Protein AF-A0A4R7DH15-F1 (afdb_monomer_lite)

Sequence (133 aa):
MKLLLIIIALLMTNACAAENQALCDTEDRYEAASHFSDFVQKVNFKYALEDIEGLNNEQIIEQVARTDEDYRAILNNFNVKSYFEDDNVVMLMCEGDSLIIEDAGCTAKVEKVFECGERPACALSTNAFKVCN

Radius of gyration: 19.78 Å; chains: 1; bounding box: 58×31×59 Å

Secondary structure (DSSP, 8-state):
-HHHHHHHHHHHHHHHHHHHHHTS--HHHHHHHHHHHHHHHHHHHHHHHS--TT--HHHHHHHHHTS-HHHHHHHHHSEEEEEEETTEEEEEEEETTEEEEEE-SSSS--B----SSSPPBSS--TTGGGGG-

Foldseek 3Di:
DVVVVVVVVVVVVVVVVVVLCVVWDDPVLVVLLVLVQVLQLQLLCCQQPHDQPPHDSVRSSVVSCVVDVSSVVQVVPFDKDWDDDDSWIWIFTDDVQFTQFIYTSAPQPTPDGDTDDDGDTRDDDPCRNVRND

Structure (mmCIF, N/CA/C/O backbone):
data_AF-A0A4R7DH15-F1
#
_entry.id   AF-A0A4R7DH15-F1
#
loop_
_atom_site.group_PDB
_atom_site.id
_atom_site.type_symbol
_atom_site.label_atom_id
_atom_site.label_alt_id
_atom_site.label_comp_id
_atom_site.label_asym_id
_atom_site.label_entity_id
_atom_site.label_seq_id
_atom_site.pdbx_PDB_ins_code
_atom_site.Cartn_x
_atom_site.Cartn_y
_atom_site.Cartn_z
_atom_site.occupancy
_atom_site.B_iso_or_equiv
_atom_site.auth_seq_id
_atom_site.auth_comp_id
_atom_site.auth_asym_id
_atom_site.auth_atom_id
_atom_site.pdbx_PDB_model_num
ATOM 1 N N . MET A 1 1 ? 40.404 -1.797 -42.591 1.00 52.81 1 MET A N 1
ATOM 2 C CA . MET A 1 1 ? 39.015 -1.276 -42.531 1.00 52.81 1 MET A CA 1
ATOM 3 C C . MET A 1 1 ? 37.996 -2.276 -41.966 1.00 52.81 1 MET A C 1
ATOM 5 O O . MET A 1 1 ? 37.022 -1.824 -41.389 1.00 52.81 1 MET A O 1
ATOM 9 N N . LYS A 1 2 ? 38.206 -3.605 -42.044 1.00 52.94 2 LYS A N 1
ATOM 10 C CA . LYS A 1 2 ? 37.292 -4.609 -41.444 1.00 52.94 2 LYS A CA 1
ATOM 11 C C . LYS A 1 2 ? 37.269 -4.621 -39.902 1.00 52.94 2 LYS A C 1
ATOM 13 O O . LYS A 1 2 ? 36.210 -4.791 -39.322 1.00 52.94 2 LYS A O 1
ATOM 18 N N . LEU A 1 3 ? 38.409 -4.379 -39.247 1.00 55.62 3 LEU A N 1
ATOM 19 C CA . LEU A 1 3 ? 38.521 -4.349 -37.777 1.00 55.62 3 LEU A CA 1
ATOM 20 C C . LEU A 1 3 ? 37.745 -3.193 -37.119 1.00 55.62 3 LEU A C 1
ATOM 22 O O . LEU A 1 3 ? 37.198 -3.364 -36.038 1.00 55.62 3 LEU A O 1
ATOM 26 N N . LEU A 1 4 ? 37.652 -2.040 -37.788 1.00 59.72 4 LEU A N 1
ATOM 27 C CA . LEU A 1 4 ? 36.986 -0.845 -37.252 1.00 59.72 4 LEU A CA 1
ATOM 28 C C . LEU A 1 4 ? 35.457 -1.013 -37.198 1.00 59.72 4 LEU A C 1
ATOM 30 O O . LEU A 1 4 ? 34.821 -0.564 -36.253 1.00 59.72 4 LEU A O 1
ATOM 34 N N . LEU A 1 5 ? 34.885 -1.741 -38.163 1.00 61.34 5 LEU A N 1
ATOM 35 C CA . LEU A 1 5 ? 33.457 -2.077 -38.194 1.00 61.34 5 LEU A CA 1
ATOM 36 C C . LEU A 1 5 ? 33.060 -3.072 -37.090 1.00 61.34 5 LEU A C 1
ATOM 38 O O . LEU A 1 5 ? 31.957 -2.987 -36.563 1.00 61.34 5 LEU A O 1
ATOM 42 N N . ILE A 1 6 ? 33.964 -3.978 -36.705 1.00 64.88 6 ILE A N 1
ATOM 43 C CA . ILE A 1 6 ? 33.714 -4.974 -35.649 1.00 64.88 6 ILE A CA 1
ATOM 44 C C . ILE A 1 6 ? 33.693 -4.310 -34.265 1.00 64.88 6 ILE A C 1
ATOM 46 O O . ILE A 1 6 ? 32.838 -4.629 -33.444 1.00 64.88 6 ILE A O 1
ATOM 50 N N . ILE A 1 7 ? 34.585 -3.345 -34.021 1.00 64.19 7 ILE A N 1
ATOM 51 C CA . ILE A 1 7 ? 34.644 -2.610 -32.746 1.00 64.19 7 ILE A CA 1
ATOM 52 C C . ILE A 1 7 ? 33.392 -1.740 -32.559 1.00 64.19 7 ILE A C 1
ATOM 54 O O . ILE A 1 7 ? 32.819 -1.715 -31.475 1.00 64.19 7 ILE A O 1
ATOM 58 N N . ILE A 1 8 ? 32.920 -1.084 -33.624 1.00 64.00 8 ILE A N 1
ATOM 59 C CA . ILE A 1 8 ? 31.690 -0.278 -33.586 1.00 64.00 8 ILE A CA 1
ATOM 60 C C . ILE A 1 8 ? 30.452 -1.160 -33.334 1.00 64.00 8 ILE A C 1
ATOM 62 O O . ILE A 1 8 ? 29.574 -0.770 -32.569 1.00 64.00 8 ILE A O 1
ATOM 66 N N . ALA A 1 9 ? 30.401 -2.370 -33.902 1.00 59.53 9 ALA A N 1
ATOM 67 C CA . ALA A 1 9 ? 29.310 -3.315 -33.655 1.00 59.53 9 ALA A CA 1
ATOM 68 C C . ALA A 1 9 ? 29.289 -3.846 -32.205 1.00 59.53 9 ALA A C 1
ATOM 70 O O . ALA A 1 9 ? 28.216 -3.961 -31.623 1.00 59.53 9 ALA A O 1
ATOM 71 N N . LEU A 1 10 ? 30.457 -4.101 -31.601 1.00 59.25 10 LEU A N 1
ATOM 72 C CA . LEU A 1 10 ? 30.586 -4.539 -30.200 1.00 59.25 10 LEU A CA 1
ATOM 73 C C . LEU A 1 10 ? 30.225 -3.446 -29.182 1.00 59.25 10 LEU A C 1
ATOM 75 O O . LEU A 1 10 ? 29.747 -3.750 -28.092 1.00 59.25 10 LEU A O 1
ATOM 79 N N . LEU A 1 11 ? 30.439 -2.173 -29.521 1.00 58.12 11 LEU A N 1
ATOM 80 C CA . LEU A 1 11 ? 30.062 -1.054 -28.652 1.00 58.12 11 LEU A CA 1
ATOM 81 C C . LEU A 1 11 ? 28.545 -0.806 -28.650 1.00 58.12 11 LEU A C 1
ATOM 83 O O . LEU A 1 11 ? 28.003 -0.390 -27.629 1.00 58.12 11 LEU A O 1
ATOM 87 N N . MET A 1 12 ? 27.846 -1.114 -29.749 1.00 55.62 12 MET A N 1
ATOM 88 C CA . MET A 1 12 ? 26.389 -0.943 -29.838 1.00 55.62 12 MET A CA 1
ATOM 89 C C . MET A 1 12 ? 25.587 -2.055 -29.143 1.00 55.62 12 MET A C 1
ATOM 91 O O . MET A 1 12 ? 24.444 -1.818 -28.766 1.00 55.62 12 MET A O 1
ATOM 95 N N . THR A 1 13 ? 26.161 -3.241 -28.904 1.00 54.56 13 THR A N 1
ATOM 96 C CA . THR A 1 13 ? 25.456 -4.331 -28.196 1.00 54.56 13 THR A CA 1
ATOM 97 C C . THR A 1 13 ? 25.425 -4.165 -26.676 1.00 54.56 13 THR A C 1
ATOM 99 O O . THR A 1 13 ? 24.556 -4.737 -26.028 1.00 54.56 13 THR A O 1
ATOM 102 N N . ASN A 1 14 ? 26.326 -3.365 -26.096 1.00 53.00 14 ASN A N 1
ATOM 103 C CA . ASN A 1 14 ? 26.367 -3.136 -24.644 1.00 53.00 14 ASN A CA 1
ATOM 104 C C . ASN A 1 14 ? 25.469 -1.975 -24.184 1.00 53.00 14 ASN A C 1
ATOM 106 O O . ASN A 1 14 ? 25.133 -1.899 -23.006 1.00 53.00 14 ASN A O 1
ATOM 110 N N . ALA A 1 15 ? 25.053 -1.087 -25.094 1.00 51.22 15 ALA A N 1
ATOM 111 C CA . ALA A 1 15 ? 24.201 0.055 -24.755 1.00 51.22 15 ALA A CA 1
ATOM 112 C C . ALA A 1 15 ? 22.777 -0.373 -24.355 1.00 51.22 15 ALA A C 1
ATOM 114 O O . ALA A 1 15 ? 22.200 0.187 -23.431 1.00 51.22 15 ALA A O 1
ATOM 115 N N . CYS A 1 16 ? 22.243 -1.421 -24.990 1.00 52.34 16 CYS A N 1
ATOM 116 C CA . CYS A 1 16 ? 20.883 -1.898 -24.725 1.00 52.34 16 CYS A CA 1
ATOM 117 C C . CYS A 1 16 ? 20.771 -2.676 -23.394 1.00 52.34 16 CYS A C 1
ATOM 119 O O . CYS A 1 16 ? 19.730 -2.663 -22.747 1.00 52.34 16 CYS A O 1
ATOM 121 N N . ALA A 1 17 ? 21.859 -3.315 -22.943 1.00 50.28 17 ALA A N 1
ATOM 122 C CA . ALA A 1 17 ? 21.904 -3.982 -21.638 1.00 50.28 17 ALA A CA 1
ATOM 123 C C . ALA A 1 17 ? 22.013 -2.983 -20.470 1.00 50.28 17 ALA A C 1
ATOM 125 O O . ALA A 1 17 ? 21.444 -3.217 -19.408 1.00 50.28 17 ALA A O 1
ATOM 126 N N . ALA A 1 18 ? 22.702 -1.855 -20.673 1.00 49.44 18 ALA A N 1
ATOM 127 C CA . ALA A 1 18 ? 22.871 -0.823 -19.652 1.00 49.44 18 ALA A CA 1
ATOM 128 C C . ALA A 1 18 ? 21.588 -0.012 -19.396 1.00 49.44 18 ALA A C 1
ATOM 130 O O . ALA A 1 18 ? 21.337 0.374 -18.261 1.00 49.44 18 ALA A O 1
ATOM 131 N N . GLU A 1 19 ? 20.754 0.214 -20.415 1.00 46.53 19 GLU A N 1
ATOM 132 C CA . GLU A 1 19 ? 19.491 0.956 -20.276 1.00 46.53 19 GLU A CA 1
ATOM 133 C C . GLU A 1 19 ? 18.452 0.175 -19.452 1.00 46.53 19 GLU A C 1
ATOM 135 O O . GLU A 1 19 ? 17.843 0.726 -18.537 1.00 46.53 19 GLU A O 1
ATOM 140 N N . ASN A 1 20 ? 18.346 -1.141 -19.674 1.00 45.41 20 ASN A N 1
ATOM 141 C CA . ASN A 1 20 ? 17.503 -2.018 -18.854 1.00 45.41 20 ASN A CA 1
ATOM 142 C C . ASN A 1 20 ? 18.001 -2.149 -17.408 1.00 45.41 20 ASN A C 1
ATOM 144 O O . ASN A 1 20 ? 17.201 -2.418 -16.522 1.00 45.41 20 ASN A O 1
ATOM 148 N N . GLN A 1 21 ? 19.300 -1.959 -17.162 1.00 45.22 21 GLN A N 1
ATOM 149 C CA . GLN A 1 21 ? 19.890 -2.043 -15.825 1.00 45.22 21 GLN A CA 1
ATOM 150 C C . GLN A 1 21 ? 19.933 -0.686 -15.098 1.00 45.22 21 GLN A C 1
ATOM 152 O O . GLN A 1 21 ? 19.982 -0.664 -13.877 1.00 45.22 21 GLN A O 1
ATOM 157 N N . ALA A 1 22 ? 19.851 0.439 -15.814 1.00 46.19 22 ALA A N 1
ATOM 158 C CA . ALA A 1 22 ? 19.712 1.778 -15.230 1.00 46.19 22 ALA A CA 1
ATOM 159 C C . ALA A 1 22 ? 18.280 2.075 -14.737 1.00 46.19 22 ALA A C 1
ATOM 161 O O . ALA A 1 22 ? 18.087 2.914 -13.865 1.00 46.19 22 ALA A O 1
ATOM 162 N N . LEU A 1 23 ? 17.279 1.358 -15.260 1.00 48.31 23 LEU A N 1
ATOM 163 C CA . LEU A 1 23 ? 15.887 1.347 -14.778 1.00 48.31 23 LEU A CA 1
ATOM 164 C C . LEU A 1 23 ? 15.676 0.420 -13.569 1.00 48.31 23 LEU A C 1
ATOM 166 O O . LEU A 1 23 ? 14.539 0.144 -13.180 1.00 48.31 23 LEU A O 1
ATOM 170 N N . CYS A 1 24 ? 16.759 -0.102 -13.002 1.00 58.12 24 CYS A N 1
ATOM 171 C CA . CYS A 1 24 ? 16.773 -1.176 -12.029 1.00 58.12 24 CYS A CA 1
ATOM 172 C C . CYS A 1 24 ? 17.599 -0.773 -10.816 1.00 58.12 24 CYS A C 1
ATOM 174 O O . CYS A 1 24 ? 18.748 -0.383 -10.972 1.00 58.12 24 CYS A O 1
ATOM 176 N N . ASP A 1 25 ? 16.995 -0.867 -9.630 1.00 60.72 25 ASP A N 1
ATOM 177 C CA . ASP A 1 25 ? 17.549 -0.354 -8.372 1.00 60.72 25 ASP A CA 1
ATOM 178 C C . ASP A 1 25 ? 17.861 1.144 -8.393 1.00 60.72 25 ASP A C 1
ATOM 180 O O . ASP A 1 25 ? 18.999 1.589 -8.255 1.00 60.72 25 ASP A O 1
ATOM 184 N N . THR A 1 26 ? 16.805 1.945 -8.527 1.00 65.44 26 THR A N 1
ATOM 185 C CA . THR A 1 26 ? 16.879 3.349 -8.127 1.00 65.44 26 THR A CA 1
ATOM 186 C C . THR A 1 26 ? 16.660 3.449 -6.620 1.00 65.44 26 THR A C 1
ATOM 188 O O . THR A 1 26 ? 15.841 2.723 -6.051 1.00 65.44 26 THR A O 1
ATOM 191 N N . GLU A 1 27 ? 17.390 4.356 -5.975 1.00 66.38 27 GLU A N 1
ATOM 192 C CA . GLU A 1 27 ? 17.171 4.764 -4.581 1.00 66.38 27 GLU A CA 1
ATOM 193 C C . GLU A 1 27 ? 15.677 5.034 -4.324 1.00 66.38 27 GLU A C 1
ATOM 195 O O . GLU A 1 27 ? 15.099 4.486 -3.388 1.00 66.38 27 GLU A O 1
ATOM 200 N N . ASP A 1 28 ? 15.026 5.698 -5.282 1.00 77.38 28 ASP A N 1
ATOM 201 C CA . ASP A 1 28 ? 13.594 5.996 -5.296 1.00 77.38 28 ASP A CA 1
ATOM 202 C C . ASP A 1 28 ? 12.689 4.761 -5.121 1.00 77.38 28 ASP A C 1
ATOM 204 O O . ASP A 1 28 ? 11.622 4.852 -4.518 1.00 77.38 28 ASP A O 1
ATOM 208 N N . ARG A 1 29 ? 13.067 3.585 -5.649 1.00 74.94 29 ARG A N 1
ATOM 209 C CA . ARG A 1 29 ? 12.252 2.363 -5.509 1.00 74.94 29 ARG A CA 1
ATOM 210 C C . ARG A 1 29 ? 12.376 1.746 -4.123 1.00 74.94 29 ARG A C 1
ATOM 212 O O . ARG A 1 29 ? 11.378 1.246 -3.606 1.00 74.94 29 ARG A O 1
ATOM 219 N N . TYR A 1 30 ? 13.566 1.778 -3.529 1.00 81.12 30 TYR A N 1
ATOM 220 C CA . TYR A 1 30 ? 13.753 1.336 -2.146 1.00 81.12 30 TYR A CA 1
ATOM 221 C C . TYR A 1 30 ? 13.063 2.281 -1.170 1.00 81.12 30 TYR A C 1
ATOM 223 O O . TYR A 1 30 ? 12.412 1.818 -0.236 1.00 81.12 30 TYR A O 1
ATOM 231 N N . GLU A 1 31 ? 13.159 3.584 -1.417 1.00 85.81 31 GLU A N 1
ATOM 232 C CA . GLU A 1 31 ? 12.436 4.600 -0.661 1.00 85.81 31 GLU A CA 1
ATOM 233 C C . GLU A 1 31 ? 10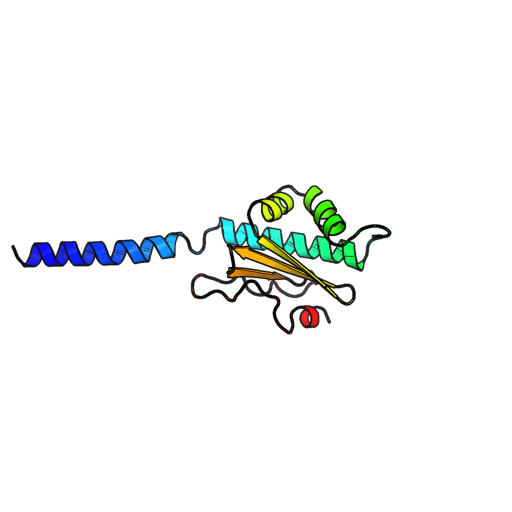.922 4.368 -0.767 1.00 85.81 31 GLU A C 1
ATOM 235 O O . GLU A 1 31 ? 10.260 4.172 0.253 1.00 85.81 31 GLU A O 1
ATOM 240 N N . ALA A 1 32 ? 10.379 4.225 -1.982 1.00 89.38 32 ALA A N 1
ATOM 241 C CA . ALA A 1 32 ? 8.965 3.912 -2.189 1.00 89.38 32 ALA A CA 1
ATOM 242 C C . ALA A 1 32 ? 8.532 2.605 -1.501 1.00 89.38 32 ALA A C 1
ATOM 244 O O . ALA A 1 32 ? 7.480 2.565 -0.868 1.00 89.38 32 ALA A O 1
ATOM 245 N N . ALA A 1 33 ? 9.336 1.539 -1.569 1.00 87.88 33 ALA A N 1
ATOM 246 C CA . ALA A 1 33 ? 9.040 0.283 -0.879 1.00 87.88 33 ALA A CA 1
ATOM 247 C C . ALA A 1 33 ? 9.068 0.426 0.653 1.00 87.88 33 ALA A C 1
ATOM 249 O O . ALA A 1 33 ? 8.249 -0.183 1.344 1.00 87.88 33 ALA A O 1
ATOM 250 N N . SER A 1 34 ? 9.968 1.254 1.188 1.00 89.00 34 SER A N 1
ATOM 251 C CA . SER A 1 34 ? 10.024 1.571 2.616 1.00 89.00 34 SER A CA 1
ATOM 252 C C . SER A 1 34 ? 8.775 2.333 3.064 1.00 89.00 34 SER A C 1
ATOM 254 O O . SER A 1 34 ? 8.121 1.923 4.024 1.00 89.00 34 SER A O 1
ATOM 256 N N . HIS A 1 35 ? 8.394 3.394 2.346 1.00 93.56 35 HIS A N 1
ATOM 257 C CA . HIS A 1 35 ? 7.163 4.141 2.629 1.00 93.56 35 HIS A CA 1
ATOM 258 C C . HIS A 1 35 ? 5.917 3.274 2.465 1.00 93.56 35 HIS A C 1
ATOM 260 O O . HIS A 1 35 ? 4.990 3.376 3.265 1.00 93.56 35 HIS A O 1
ATOM 266 N N . PHE A 1 36 ? 5.900 2.386 1.468 1.00 94.56 36 PHE A N 1
ATOM 267 C CA . PHE A 1 36 ? 4.829 1.413 1.302 1.00 94.56 36 PHE A CA 1
ATOM 268 C C . PHE A 1 36 ? 4.729 0.480 2.511 1.00 94.56 36 PHE A C 1
ATOM 270 O O . PHE A 1 36 ? 3.647 0.328 3.056 1.00 94.56 36 PHE A O 1
ATOM 277 N N . SER A 1 37 ? 5.838 -0.078 2.997 1.00 92.12 37 SER A N 1
ATOM 278 C CA . SER A 1 37 ? 5.819 -0.979 4.161 1.00 92.12 37 SER A CA 1
ATOM 279 C C . SER A 1 37 ? 5.265 -0.289 5.421 1.00 92.12 37 SER A C 1
ATOM 281 O O . SER A 1 37 ? 4.493 -0.879 6.177 1.00 92.12 37 SER A O 1
ATOM 283 N N . ASP A 1 38 ? 5.618 0.981 5.651 1.00 93.81 38 ASP A N 1
ATOM 284 C CA . ASP A 1 38 ? 5.060 1.784 6.752 1.00 93.81 38 ASP A CA 1
ATOM 285 C C . ASP A 1 38 ? 3.567 2.100 6.532 1.00 93.81 38 ASP A C 1
ATOM 287 O O . ASP A 1 38 ? 2.749 1.988 7.449 1.00 93.81 38 ASP A O 1
ATOM 291 N N . PHE A 1 39 ? 3.180 2.407 5.291 1.00 96.06 39 PHE A N 1
ATOM 292 C CA . PHE A 1 39 ? 1.784 2.614 4.915 1.00 96.06 39 PHE A CA 1
ATOM 293 C C . PHE A 1 39 ? 0.921 1.382 5.214 1.00 96.06 39 PHE A C 1
ATOM 295 O O . PHE A 1 39 ? -0.121 1.509 5.860 1.00 96.06 39 PHE A O 1
ATOM 302 N N . VAL A 1 40 ? 1.364 0.190 4.803 1.00 94.62 40 VAL A N 1
ATOM 303 C CA . VAL A 1 40 ? 0.643 -1.071 5.031 1.00 94.62 40 VAL A CA 1
ATOM 304 C C . VAL A 1 40 ? 0.511 -1.366 6.523 1.00 94.62 40 VAL A C 1
ATOM 306 O O . VAL A 1 40 ? -0.577 -1.717 6.975 1.00 94.62 40 VAL A O 1
ATOM 309 N N . GLN A 1 41 ? 1.561 -1.136 7.317 1.00 92.19 41 GLN A N 1
ATOM 310 C CA . GLN A 1 41 ? 1.492 -1.277 8.776 1.00 92.19 41 GLN A CA 1
ATOM 311 C C . GLN A 1 41 ? 0.444 -0.354 9.405 1.00 92.19 41 GLN A C 1
ATOM 313 O O . GLN A 1 41 ? -0.310 -0.783 10.280 1.00 92.19 41 GLN A O 1
ATOM 318 N N . LYS A 1 42 ? 0.340 0.900 8.952 1.00 94.81 42 LYS A N 1
ATOM 319 C CA . LYS A 1 42 ? -0.679 1.835 9.455 1.00 94.81 42 LYS A CA 1
ATOM 320 C C . LYS A 1 42 ? -2.091 1.477 9.003 1.00 94.81 42 LYS A C 1
ATOM 322 O O . LYS A 1 42 ? -3.025 1.623 9.789 1.00 94.81 42 LYS A O 1
ATOM 327 N N . VAL A 1 43 ? -2.257 0.984 7.774 1.00 95.38 43 VAL A N 1
ATOM 328 C CA . VAL A 1 43 ? -3.540 0.442 7.298 1.00 95.38 43 VAL A CA 1
ATOM 329 C C . VAL A 1 43 ? -3.951 -0.758 8.143 1.00 95.38 43 VAL A C 1
ATOM 331 O O . VAL A 1 43 ? -5.083 -0.797 8.617 1.00 95.38 43 VAL A O 1
ATOM 334 N N . ASN A 1 44 ? -3.031 -1.689 8.392 1.00 92.50 44 ASN A N 1
ATOM 335 C CA . ASN A 1 44 ? -3.284 -2.862 9.217 1.00 92.50 44 ASN A CA 1
ATOM 336 C C . ASN A 1 44 ? -3.620 -2.481 10.665 1.00 92.50 44 ASN A C 1
ATOM 338 O O . ASN A 1 44 ? -4.608 -2.960 11.209 1.00 92.50 44 ASN A O 1
ATOM 342 N N . PHE A 1 45 ? -2.871 -1.550 11.266 1.00 91.62 45 PHE A N 1
ATOM 343 C CA . PHE A 1 45 ? -3.172 -1.020 12.598 1.00 91.62 45 PHE A CA 1
ATOM 344 C C . PHE A 1 45 ? -4.581 -0.420 12.665 1.00 91.62 45 PHE A C 1
ATOM 346 O O . PHE A 1 45 ? -5.346 -0.743 13.572 1.00 91.62 45 PHE A O 1
ATOM 353 N N . LYS A 1 46 ? -4.948 0.413 11.683 1.00 93.31 46 LYS A N 1
ATOM 354 C CA . LYS A 1 46 ? -6.286 1.003 11.608 1.00 93.31 46 LYS A CA 1
ATOM 355 C C . LYS A 1 46 ? -7.371 -0.062 11.453 1.00 93.31 46 LYS A C 1
ATOM 357 O O . LYS A 1 46 ? -8.390 0.021 12.125 1.00 93.31 46 LYS A O 1
ATOM 362 N N . TYR A 1 47 ? -7.155 -1.044 10.582 1.00 92.12 47 TYR A N 1
ATOM 363 C CA . TYR A 1 47 ? -8.113 -2.114 10.318 1.00 92.12 47 TYR A CA 1
ATOM 364 C C . TYR A 1 47 ? -8.324 -3.031 11.531 1.00 92.12 47 TYR A C 1
ATOM 366 O O . TYR A 1 47 ? -9.461 -3.366 11.846 1.00 92.12 47 TYR A O 1
ATOM 374 N N . ALA A 1 48 ? -7.245 -3.402 12.224 1.00 89.25 48 ALA A N 1
ATOM 375 C CA . ALA A 1 48 ? -7.277 -4.398 13.292 1.00 89.25 48 ALA A CA 1
ATOM 376 C C . ALA A 1 48 ? -7.600 -3.822 14.682 1.00 89.25 48 ALA A C 1
ATOM 378 O O . ALA A 1 48 ? -8.117 -4.539 15.538 1.00 89.25 48 ALA A O 1
ATOM 379 N N . LEU A 1 49 ? -7.236 -2.560 14.955 1.00 85.81 49 LEU A N 1
ATOM 380 C CA . LEU A 1 49 ? -7.207 -2.020 16.324 1.00 85.81 49 LEU A CA 1
ATOM 381 C C . LEU A 1 49 ? -8.013 -0.733 16.530 1.00 85.81 49 LEU A C 1
ATOM 383 O O . LEU A 1 49 ? -8.255 -0.364 17.681 1.00 85.81 49 LEU A O 1
ATOM 387 N N . GLU A 1 50 ? -8.420 -0.040 15.466 1.00 88.38 50 GLU A N 1
ATOM 388 C CA . GLU A 1 50 ? -9.232 1.174 15.578 1.00 88.38 50 GLU A CA 1
ATOM 389 C C . GLU A 1 50 ? -10.715 0.909 15.299 1.00 88.38 50 GLU A C 1
ATOM 391 O O . GLU A 1 50 ? -11.107 -0.104 14.725 1.00 88.38 50 GLU A O 1
ATOM 396 N N . ASP A 1 51 ? -11.558 1.863 15.698 1.00 85.12 51 ASP A N 1
ATOM 397 C CA . ASP A 1 51 ? -12.963 1.865 15.311 1.00 85.12 51 ASP A CA 1
ATOM 398 C C . ASP A 1 51 ? -13.101 2.268 13.835 1.00 85.12 51 ASP A C 1
ATOM 400 O O . ASP A 1 51 ? -12.798 3.399 13.437 1.00 85.12 51 ASP A O 1
ATOM 404 N N . ILE A 1 52 ? -13.539 1.308 13.026 1.00 88.06 52 ILE A N 1
ATOM 405 C CA . ILE A 1 52 ? -13.765 1.442 11.585 1.00 88.06 52 ILE A CA 1
ATOM 406 C C . ILE A 1 52 ? -15.252 1.309 11.225 1.00 88.06 52 ILE A C 1
ATOM 408 O O . ILE A 1 52 ? -15.582 1.075 10.060 1.00 88.06 52 ILE A O 1
ATOM 412 N N . GLU A 1 53 ? -16.164 1.441 12.198 1.00 89.19 53 GLU A N 1
ATOM 413 C CA . GLU A 1 53 ? -17.599 1.282 11.963 1.00 89.19 53 GLU A CA 1
ATOM 414 C C . GLU A 1 53 ? -18.091 2.209 10.834 1.00 89.19 53 GLU A C 1
ATOM 416 O O . GLU A 1 53 ? -17.874 3.422 10.821 1.00 89.19 53 GLU A O 1
ATOM 421 N N . GLY A 1 54 ? -18.754 1.614 9.838 1.00 89.25 54 GLY A N 1
ATOM 422 C CA . GLY A 1 54 ? -19.286 2.334 8.679 1.00 89.25 54 GLY A CA 1
ATOM 423 C C . GLY A 1 54 ? -18.264 2.678 7.589 1.00 89.25 54 GLY A C 1
ATOM 424 O O . GLY A 1 54 ? -18.654 3.293 6.595 1.00 89.25 54 GLY A O 1
ATOM 425 N N . LEU A 1 55 ? -16.997 2.273 7.729 1.00 93.06 55 LEU A N 1
ATOM 426 C CA . LEU A 1 55 ? -15.987 2.395 6.679 1.00 93.06 55 LEU A CA 1
ATOM 427 C C . LEU A 1 55 ? -15.853 1.092 5.890 1.00 93.06 55 LEU A C 1
ATOM 429 O O . LEU A 1 55 ? -15.855 -0.001 6.450 1.00 93.06 55 LEU A O 1
ATOM 433 N N . ASN A 1 56 ? -15.695 1.210 4.575 1.00 94.31 56 ASN A N 1
ATOM 434 C CA . ASN A 1 56 ? -15.219 0.111 3.744 1.00 94.31 56 ASN A CA 1
ATOM 435 C C . ASN A 1 56 ? -13.679 0.122 3.644 1.00 94.31 56 ASN A C 1
ATOM 437 O O . ASN A 1 56 ? -13.019 1.103 3.992 1.00 94.31 56 ASN A O 1
ATOM 441 N N . ASN A 1 57 ? -13.108 -0.961 3.120 1.00 93.44 57 ASN A N 1
ATOM 442 C CA . ASN A 1 57 ? -11.658 -1.143 3.006 1.00 93.44 57 ASN A CA 1
ATOM 443 C C . ASN A 1 57 ? -10.95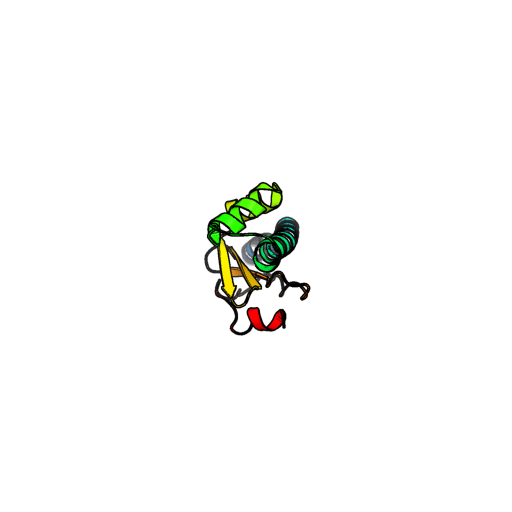4 -0.021 2.222 1.00 93.44 57 ASN A C 1
ATOM 445 O O . ASN A 1 57 ? -9.870 0.416 2.600 1.00 93.44 57 ASN A O 1
ATOM 449 N N . GLU A 1 58 ? -11.575 0.480 1.153 1.00 94.81 58 GLU A N 1
ATOM 450 C CA . GLU A 1 58 ? -11.030 1.583 0.353 1.00 94.81 58 GLU A CA 1
ATOM 451 C C . GLU A 1 58 ? -11.000 2.888 1.161 1.00 94.81 58 GLU A C 1
ATOM 453 O O . GLU A 1 58 ? -9.994 3.591 1.175 1.00 94.81 58 GLU A O 1
ATOM 458 N N . GLN A 1 59 ? -12.053 3.168 1.933 1.00 96.12 59 GLN A N 1
ATOM 459 C CA . GLN A 1 59 ? -12.120 4.331 2.819 1.00 96.12 59 GLN A CA 1
ATOM 460 C C . GLN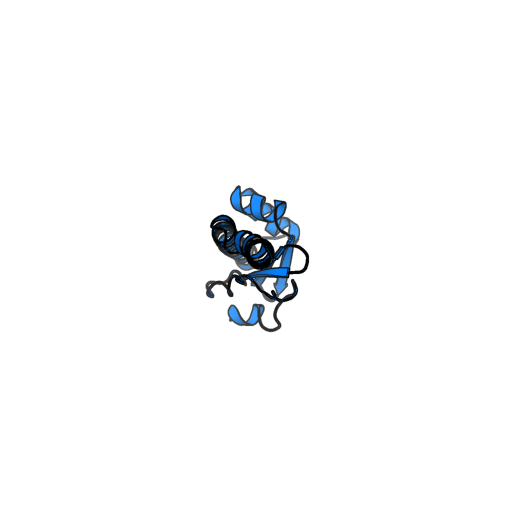 A 1 59 ? -11.089 4.260 3.952 1.00 96.12 59 GLN A C 1
ATOM 462 O O . GLN A 1 59 ? -10.547 5.296 4.339 1.00 96.12 59 GLN A O 1
ATOM 467 N N . ILE A 1 60 ? -10.795 3.067 4.475 1.00 95.69 60 ILE A N 1
ATOM 468 C CA . ILE A 1 60 ? -9.734 2.861 5.474 1.00 95.69 60 ILE A CA 1
ATOM 469 C C . ILE A 1 60 ? -8.374 3.238 4.872 1.00 95.69 60 ILE A C 1
ATOM 471 O O . ILE A 1 60 ? -7.656 4.057 5.450 1.00 95.69 60 ILE A O 1
ATOM 475 N N . ILE A 1 61 ? -8.059 2.708 3.686 1.00 96.81 61 ILE A N 1
ATOM 476 C CA . ILE A 1 61 ? -6.817 2.999 2.952 1.00 96.81 61 ILE A CA 1
ATOM 477 C C . ILE A 1 61 ? -6.707 4.498 2.645 1.00 96.81 61 ILE A C 1
ATOM 479 O O . ILE A 1 61 ? -5.674 5.107 2.924 1.00 96.81 61 ILE A O 1
ATOM 483 N N . GLU A 1 62 ? -7.772 5.123 2.133 1.00 96.31 62 GLU A N 1
ATOM 484 C CA . GLU A 1 62 ? -7.790 6.559 1.836 1.00 96.31 62 GLU A CA 1
ATOM 485 C C . GLU A 1 62 ? -7.568 7.426 3.078 1.00 96.31 62 GLU A C 1
ATOM 487 O O . GLU A 1 62 ? -6.884 8.448 3.004 1.00 96.31 62 GLU A O 1
ATOM 492 N N . GLN A 1 63 ? -8.162 7.062 4.219 1.00 95.88 63 GLN A N 1
ATOM 493 C CA . GLN A 1 63 ? -7.966 7.813 5.456 1.00 95.88 63 GLN A CA 1
ATOM 494 C C . GLN A 1 63 ? -6.511 7.762 5.909 1.00 95.88 63 GLN A C 1
ATOM 496 O O . GLN A 1 63 ? -5.961 8.812 6.235 1.00 95.88 63 GLN A O 1
ATOM 501 N N . VAL A 1 64 ? -5.875 6.585 5.875 1.00 97.12 64 VAL A N 1
ATOM 502 C CA . VAL A 1 64 ? -4.449 6.461 6.209 1.00 97.12 64 VAL A CA 1
ATOM 503 C C . VAL A 1 64 ? -3.597 7.233 5.203 1.00 97.12 64 VAL A C 1
ATOM 505 O O . VAL A 1 64 ? -2.743 8.017 5.610 1.00 97.12 64 VAL A O 1
ATOM 508 N N . ALA A 1 65 ? -3.877 7.125 3.904 1.00 97.44 65 ALA A N 1
ATOM 509 C CA . ALA A 1 65 ? -3.124 7.829 2.866 1.00 97.44 65 ALA A CA 1
ATOM 510 C C . ALA A 1 65 ? -3.207 9.362 2.966 1.00 97.44 65 ALA A C 1
ATOM 512 O O . ALA A 1 65 ? -2.353 10.068 2.441 1.00 97.44 65 ALA A O 1
ATOM 513 N N . ARG A 1 66 ? -4.225 9.915 3.637 1.00 97.12 66 ARG A N 1
ATOM 514 C CA . ARG A 1 66 ? -4.335 11.363 3.891 1.00 97.12 66 ARG A CA 1
ATOM 515 C C . ARG A 1 66 ? -3.470 11.845 5.055 1.00 97.12 66 ARG A C 1
ATOM 517 O O . ARG A 1 66 ? -3.345 13.057 5.219 1.00 97.12 66 ARG A O 1
ATOM 524 N N . THR A 1 67 ? -2.915 10.936 5.855 1.00 97.12 67 THR A N 1
ATOM 525 C CA . THR A 1 67 ? -2.101 11.289 7.028 1.00 97.12 67 THR A CA 1
ATOM 526 C C . THR A 1 67 ? -0.658 11.638 6.682 1.00 97.12 67 THR A C 1
ATOM 528 O O . THR A 1 67 ? -0.020 12.342 7.460 1.00 97.12 67 THR A O 1
ATOM 531 N N . ASP A 1 68 ? -0.174 11.194 5.521 1.00 97.50 68 ASP A N 1
ATOM 532 C CA . ASP A 1 68 ? 1.205 11.372 5.074 1.00 97.50 68 ASP A CA 1
ATOM 533 C C . ASP A 1 68 ? 1.249 11.574 3.551 1.00 97.50 68 ASP A C 1
ATOM 535 O O . ASP A 1 68 ? 0.490 10.950 2.802 1.00 97.50 68 ASP A O 1
ATOM 539 N N . GLU A 1 69 ? 2.104 12.479 3.079 1.00 96.94 69 GLU A N 1
ATOM 540 C CA . GLU A 1 69 ? 2.223 12.756 1.650 1.00 96.94 69 GLU A CA 1
ATOM 541 C C . GLU A 1 69 ? 2.879 11.615 0.876 1.00 96.94 69 GLU A C 1
ATOM 543 O O . GLU A 1 69 ? 2.491 11.386 -0.275 1.00 96.94 69 GLU A O 1
ATOM 548 N N . ASP A 1 70 ? 3.761 10.849 1.520 1.00 95.38 70 ASP A N 1
ATOM 549 C CA . ASP A 1 70 ? 4.441 9.718 0.897 1.00 95.38 70 ASP A CA 1
ATOM 550 C C . ASP A 1 70 ? 3.450 8.589 0.613 1.00 95.38 70 ASP A C 1
ATOM 552 O O . ASP A 1 70 ? 3.439 8.024 -0.479 1.00 95.38 70 ASP A O 1
ATOM 556 N N . TYR A 1 71 ? 2.510 8.322 1.523 1.00 96.50 71 TYR A N 1
ATOM 557 C CA . TYR A 1 71 ? 1.466 7.312 1.297 1.00 96.50 71 TYR A CA 1
ATOM 558 C C . TYR A 1 71 ? 0.556 7.694 0.135 1.00 96.50 71 TYR A C 1
ATOM 560 O O . TYR A 1 71 ? 0.189 6.859 -0.696 1.00 96.50 71 TYR A O 1
ATOM 568 N N . ARG A 1 72 ? 0.209 8.982 0.043 1.00 96.19 72 ARG A N 1
ATOM 569 C CA . ARG A 1 72 ? -0.555 9.496 -1.092 1.00 96.19 72 ARG A CA 1
ATOM 570 C C . ARG A 1 72 ? 0.243 9.386 -2.390 1.00 96.19 72 ARG A C 1
ATOM 572 O O . ARG A 1 72 ? -0.339 9.063 -3.423 1.00 96.19 72 ARG A O 1
ATOM 579 N N . ALA A 1 73 ? 1.551 9.636 -2.352 1.00 94.06 73 ALA A N 1
ATOM 580 C CA . ALA A 1 73 ? 2.425 9.443 -3.501 1.00 94.06 73 ALA A CA 1
ATOM 581 C C . ALA A 1 73 ? 2.449 7.973 -3.947 1.00 94.06 73 ALA A C 1
ATOM 583 O O . ALA A 1 73 ? 2.373 7.722 -5.150 1.00 94.06 73 ALA A O 1
ATOM 584 N N . ILE A 1 74 ? 2.447 7.010 -3.015 1.00 94.69 74 ILE A N 1
ATOM 585 C CA . ILE A 1 74 ? 2.360 5.586 -3.363 1.00 94.69 74 ILE A CA 1
ATOM 586 C C . ILE A 1 74 ? 1.088 5.280 -4.166 1.00 94.69 74 ILE A C 1
ATOM 588 O O . ILE A 1 74 ? 1.181 4.712 -5.254 1.00 94.69 74 ILE A O 1
ATOM 592 N N . LEU A 1 75 ? -0.085 5.710 -3.689 1.00 94.25 75 LEU A N 1
ATOM 593 C CA . LEU A 1 75 ? -1.358 5.470 -4.389 1.00 94.25 75 LEU A CA 1
ATOM 594 C C . LEU A 1 75 ? -1.445 6.157 -5.761 1.00 94.25 75 LEU A C 1
ATOM 596 O O . LEU A 1 75 ? -2.153 5.682 -6.645 1.00 94.25 75 LEU A O 1
ATOM 600 N N . ASN A 1 76 ? -0.746 7.278 -5.941 1.00 93.56 76 ASN A N 1
ATOM 601 C CA . ASN A 1 76 ? -0.753 8.024 -7.199 1.00 93.56 76 ASN A CA 1
ATOM 602 C C . ASN A 1 76 ? 0.200 7.442 -8.250 1.00 93.56 76 ASN A C 1
ATOM 604 O O . ASN A 1 76 ? -0.061 7.570 -9.446 1.00 93.56 76 ASN A O 1
ATOM 608 N N . ASN A 1 77 ? 1.314 6.854 -7.812 1.00 91.31 77 ASN A N 1
ATOM 609 C CA . ASN A 1 77 ? 2.411 6.454 -8.694 1.00 91.31 77 ASN A CA 1
ATOM 610 C C . ASN A 1 77 ? 2.456 4.945 -8.961 1.00 91.31 77 ASN A C 1
ATOM 612 O O . ASN A 1 77 ? 3.073 4.525 -9.939 1.00 91.31 77 ASN A O 1
ATOM 616 N N . PHE A 1 78 ? 1.802 4.133 -8.127 1.00 91.06 78 PHE A N 1
ATOM 617 C CA . PHE A 1 78 ? 1.838 2.677 -8.228 1.00 91.06 78 PHE A CA 1
ATOM 618 C C . PHE A 1 78 ? 0.440 2.068 -8.268 1.00 91.06 78 PHE A C 1
ATOM 620 O O . PHE A 1 78 ? -0.524 2.605 -7.728 1.00 91.06 78 PHE A O 1
ATOM 627 N N . ASN A 1 79 ? 0.340 0.890 -8.885 1.00 93.50 79 ASN A N 1
ATOM 628 C CA . ASN A 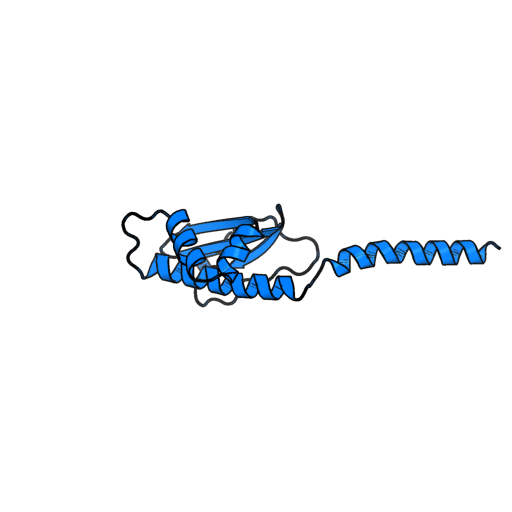1 79 ? -0.864 0.079 -8.788 1.00 93.50 79 ASN A CA 1
ATOM 629 C C . ASN A 1 79 ? -0.846 -0.655 -7.446 1.00 93.50 79 ASN A C 1
ATOM 631 O O . ASN A 1 79 ? -0.044 -1.572 -7.260 1.00 93.50 79 ASN A O 1
ATOM 635 N N . VAL A 1 80 ? -1.711 -0.242 -6.522 1.00 94.94 80 VAL A N 1
ATOM 636 C CA . VAL A 1 80 ? -1.823 -0.856 -5.200 1.00 94.94 80 VAL A CA 1
ATOM 637 C C . VAL A 1 80 ? -3.031 -1.781 -5.156 1.00 94.94 80 VAL A C 1
ATOM 639 O O . VAL A 1 80 ? -4.159 -1.356 -5.398 1.00 94.94 80 VAL A O 1
ATOM 642 N N . LYS A 1 81 ? -2.800 -3.052 -4.822 1.00 95.50 81 LYS A N 1
ATOM 643 C CA . LYS A 1 81 ? -3.868 -4.029 -4.561 1.00 95.50 81 LYS A CA 1
ATOM 644 C C . LYS 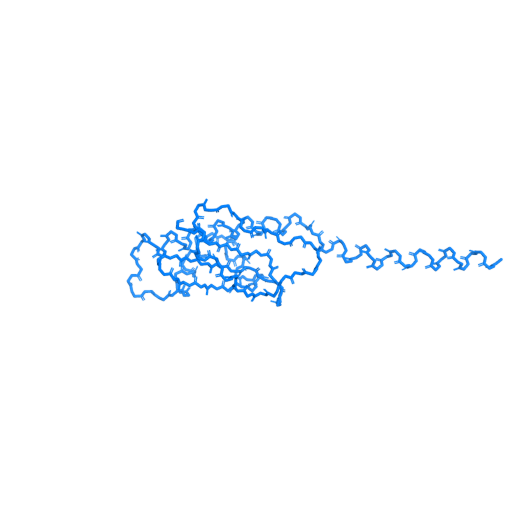A 1 81 ? -3.910 -4.328 -3.074 1.00 95.50 81 LYS A C 1
ATOM 646 O O . LYS A 1 81 ? -2.861 -4.421 -2.450 1.00 95.50 81 LYS A O 1
ATOM 651 N N . SER A 1 82 ? -5.099 -4.509 -2.520 1.00 94.00 82 SER A N 1
ATOM 652 C CA . SER A 1 82 ? -5.283 -4.791 -1.100 1.00 94.00 82 SER A CA 1
ATOM 653 C C . SER A 1 82 ? -6.214 -5.979 -0.892 1.00 94.00 82 SER A C 1
ATOM 655 O O . SER A 1 82 ? -7.180 -6.184 -1.630 1.00 94.00 82 SER A O 1
ATOM 657 N N . TYR A 1 83 ? -5.889 -6.775 0.116 1.00 92.50 83 TYR A N 1
ATOM 658 C CA . TYR A 1 83 ? -6.587 -7.989 0.500 1.00 92.50 83 TYR A CA 1
ATOM 659 C C . TYR A 1 83 ? -6.754 -7.951 2.016 1.00 92.50 83 TYR A C 1
ATOM 661 O O . TYR A 1 83 ? -5.807 -7.647 2.736 1.00 92.50 83 TYR A O 1
ATOM 669 N N . PHE A 1 84 ? -7.958 -8.249 2.489 1.00 90.50 84 PHE A N 1
ATOM 670 C CA . PHE A 1 84 ? -8.319 -8.178 3.902 1.00 90.50 84 PHE A CA 1
ATOM 671 C C . PHE A 1 84 ? -8.893 -9.531 4.315 1.00 90.50 84 PHE A C 1
ATOM 673 O O . PHE A 1 84 ? -9.844 -10.001 3.685 1.00 90.50 84 PHE A O 1
ATOM 680 N N . GLU A 1 85 ? -8.317 -10.152 5.341 1.00 85.75 85 GLU A N 1
ATOM 681 C CA . GLU A 1 85 ? -8.723 -11.465 5.855 1.00 85.75 85 GLU A CA 1
ATOM 682 C C . GLU A 1 85 ? -8.366 -11.562 7.344 1.00 85.75 85 GLU A C 1
ATOM 684 O O . GLU A 1 85 ? -7.285 -11.126 7.730 1.00 85.75 85 GLU A O 1
ATOM 689 N N . ASP A 1 86 ? -9.272 -12.101 8.169 1.00 80.06 86 ASP A N 1
ATOM 690 C CA . ASP A 1 86 ? -9.061 -12.392 9.600 1.00 80.06 86 ASP A CA 1
ATOM 691 C C . ASP A 1 86 ? -8.289 -11.294 10.365 1.00 80.06 86 ASP A C 1
ATOM 693 O O . ASP A 1 86 ? -7.216 -11.538 10.913 1.00 80.06 86 ASP A O 1
ATOM 697 N N . ASP A 1 87 ? -8.818 -10.065 10.356 1.00 81.62 87 ASP A N 1
ATOM 698 C CA . ASP A 1 87 ? -8.243 -8.871 11.006 1.00 81.62 87 ASP A CA 1
ATOM 699 C C . ASP A 1 87 ? -6.842 -8.451 10.519 1.00 81.62 87 ASP A C 1
ATOM 701 O O . ASP A 1 87 ? -6.195 -7.606 11.131 1.00 81.62 87 ASP A O 1
ATOM 705 N N . ASN A 1 88 ? -6.380 -8.986 9.390 1.00 85.00 88 ASN A N 1
ATOM 706 C CA . ASN A 1 88 ? -5.107 -8.636 8.775 1.00 85.00 88 ASN A CA 1
ATOM 707 C C . ASN A 1 88 ? -5.297 -8.030 7.382 1.00 85.00 88 ASN A C 1
ATOM 709 O O . ASN A 1 88 ? -6.287 -8.282 6.683 1.00 85.00 88 ASN A O 1
ATOM 713 N N . VAL A 1 89 ? -4.303 -7.251 6.960 1.00 90.00 89 VAL A N 1
ATOM 714 C CA . VAL A 1 89 ? -4.258 -6.620 5.640 1.00 90.00 89 VAL A CA 1
ATOM 715 C C . VAL A 1 89 ? -2.982 -7.014 4.922 1.00 90.00 89 VAL A C 1
ATOM 717 O O . VAL A 1 89 ? -1.891 -6.756 5.413 1.00 90.00 89 VAL A O 1
ATOM 720 N N . VAL A 1 90 ? -3.118 -7.557 3.715 1.00 91.31 90 VAL A N 1
ATOM 721 C CA . VAL A 1 90 ? -2.001 -7.697 2.781 1.00 91.31 90 VAL A CA 1
ATOM 722 C C . VAL A 1 90 ? -2.179 -6.707 1.647 1.00 91.31 90 VAL A C 1
ATOM 724 O O . VAL A 1 90 ? -3.249 -6.621 1.039 1.00 91.31 90 VAL A O 1
ATOM 727 N N . MET A 1 91 ? -1.125 -5.970 1.326 1.00 94.12 91 MET A N 1
ATOM 728 C CA . MET A 1 91 ? -1.110 -5.063 0.189 1.00 94.12 91 MET A CA 1
ATOM 729 C C . MET A 1 91 ? 0.047 -5.391 -0.750 1.00 94.12 91 MET A C 1
ATOM 731 O O . MET A 1 91 ? 1.125 -5.811 -0.339 1.00 94.12 91 MET A O 1
ATOM 735 N N . LEU A 1 92 ? -0.191 -5.166 -2.038 1.00 93.56 92 LEU A N 1
ATOM 736 C CA . LEU A 1 92 ? 0.783 -5.316 -3.110 1.00 93.56 92 LEU A CA 1
ATOM 737 C C . LEU A 1 92 ? 1.035 -3.949 -3.731 1.00 93.56 92 LEU A C 1
ATOM 739 O O . LEU A 1 92 ? 0.073 -3.277 -4.104 1.00 93.56 92 LEU A O 1
ATOM 743 N N . MET A 1 93 ? 2.297 -3.577 -3.914 1.00 92.69 93 MET A N 1
ATOM 744 C CA . MET A 1 93 ? 2.684 -2.454 -4.767 1.00 92.69 93 MET A CA 1
ATOM 745 C C . MET A 1 93 ? 3.216 -3.001 -6.088 1.00 92.69 93 MET A C 1
ATOM 747 O O . MET A 1 93 ? 4.094 -3.867 -6.101 1.00 92.69 93 MET A O 1
ATOM 751 N N . CYS A 1 94 ? 2.683 -2.511 -7.205 1.00 90.31 94 CYS A N 1
ATOM 752 C CA . CYS A 1 94 ? 2.957 -3.065 -8.527 1.00 90.31 94 CYS A CA 1
ATOM 753 C C . CYS A 1 94 ? 3.270 -1.998 -9.580 1.00 90.31 94 CYS A C 1
ATOM 755 O O . CYS A 1 94 ? 2.767 -0.873 -9.539 1.00 90.31 94 CYS A O 1
A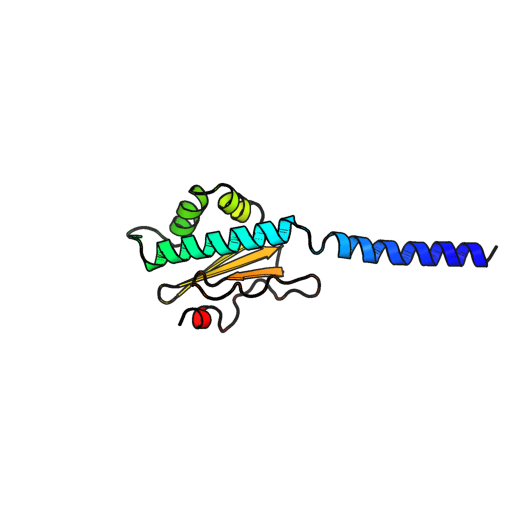TOM 757 N N . GLU A 1 95 ? 4.054 -2.407 -10.579 1.00 86.94 95 GLU A N 1
ATOM 758 C CA . GLU A 1 95 ? 4.360 -1.654 -11.799 1.00 86.94 95 GLU A CA 1
ATOM 759 C C . GLU A 1 95 ? 3.763 -2.417 -12.989 1.00 86.94 95 GLU A C 1
ATOM 761 O O . GLU A 1 95 ? 4.273 -3.463 -13.403 1.00 86.94 95 GLU A O 1
ATOM 766 N N . GLY A 1 96 ? 2.620 -1.946 -13.492 1.00 85.81 96 GLY A N 1
ATOM 767 C CA . GLY A 1 96 ? 1.799 -2.727 -14.420 1.00 85.81 96 GLY A CA 1
ATOM 768 C C . GLY A 1 96 ? 1.332 -4.041 -13.780 1.00 85.81 96 GLY A C 1
ATOM 769 O O . GLY A 1 96 ? 0.741 -4.033 -12.698 1.00 85.81 96 GLY A O 1
ATOM 770 N N . ASP A 1 97 ? 1.629 -5.162 -14.440 1.00 87.75 97 ASP A N 1
ATOM 771 C CA . ASP A 1 97 ? 1.321 -6.517 -13.959 1.00 87.75 97 ASP A CA 1
ATOM 772 C C . ASP A 1 97 ? 2.462 -7.156 -13.152 1.00 87.75 97 ASP A C 1
ATOM 774 O O . ASP A 1 97 ? 2.361 -8.321 -12.774 1.00 87.75 97 ASP A O 1
ATOM 778 N N . SER A 1 98 ? 3.540 -6.423 -12.867 1.00 86.19 98 SER A N 1
ATOM 779 C CA . SER A 1 98 ? 4.694 -6.935 -12.121 1.00 86.19 98 SER A CA 1
ATOM 780 C C . SER A 1 98 ? 4.645 -6.512 -10.655 1.00 86.19 98 SER A C 1
ATOM 782 O O . SER A 1 98 ? 4.480 -5.328 -10.358 1.00 86.19 98 SER A O 1
ATOM 784 N N . LEU A 1 99 ? 4.832 -7.464 -9.740 1.00 87.50 99 LEU A N 1
ATOM 785 C CA . LEU A 1 99 ? 4.929 -7.196 -8.304 1.00 87.50 99 LEU A CA 1
ATOM 786 C C . LEU A 1 99 ? 6.258 -6.500 -7.966 1.00 87.50 99 LEU A C 1
ATOM 788 O O . LEU A 1 99 ? 7.317 -6.945 -8.412 1.00 87.50 99 LEU A O 1
ATOM 792 N N . ILE A 1 100 ? 6.204 -5.423 -7.177 1.00 86.62 100 ILE A N 1
ATOM 793 C CA . ILE A 1 100 ? 7.386 -4.771 -6.587 1.00 86.62 100 ILE A CA 1
ATOM 794 C C . ILE A 1 100 ? 7.605 -5.280 -5.161 1.00 86.62 100 ILE A C 1
ATOM 796 O O . ILE A 1 100 ? 8.715 -5.680 -4.815 1.00 86.62 100 ILE A O 1
ATOM 800 N N . ILE A 1 101 ? 6.550 -5.254 -4.346 1.00 87.62 101 ILE A N 1
ATOM 801 C CA . ILE A 1 101 ? 6.569 -5.667 -2.940 1.00 87.62 101 ILE A CA 1
ATOM 802 C C . ILE A 1 101 ? 5.174 -6.163 -2.539 1.00 87.62 101 ILE A C 1
ATOM 804 O O . ILE A 1 101 ? 4.163 -5.568 -2.921 1.00 87.62 101 ILE A O 1
ATOM 808 N N . GLU A 1 102 ? 5.148 -7.265 -1.797 1.00 89.94 102 GLU A N 1
ATOM 809 C CA . GLU A 1 102 ? 4.003 -7.758 -1.028 1.00 89.94 102 GLU A CA 1
ATOM 810 C C . GLU A 1 102 ? 4.301 -7.466 0.446 1.00 89.94 102 GLU A C 1
ATOM 812 O O . GLU A 1 102 ? 5.437 -7.633 0.882 1.00 89.94 102 GLU A O 1
ATOM 817 N N . ASP A 1 103 ? 3.332 -6.955 1.198 1.00 90.12 103 ASP A N 1
ATOM 818 C CA . ASP A 1 103 ? 3.507 -6.686 2.625 1.00 90.12 103 ASP A CA 1
ATOM 819 C C . ASP A 1 103 ? 2.208 -6.992 3.375 1.00 90.12 103 ASP A C 1
ATOM 821 O O . ASP A 1 103 ? 1.122 -6.631 2.918 1.00 90.12 103 ASP A O 1
ATOM 825 N N . ALA A 1 104 ? 2.324 -7.682 4.508 1.00 85.81 104 ALA A N 1
ATOM 826 C CA . ALA A 1 104 ? 1.207 -8.144 5.326 1.00 85.81 104 ALA A CA 1
ATOM 827 C C . ALA A 1 104 ? 0.889 -7.223 6.523 1.00 85.81 104 ALA A C 1
ATOM 829 O O . ALA A 1 104 ? 0.057 -7.573 7.357 1.00 85.81 104 ALA A O 1
ATOM 830 N N . GLY A 1 105 ? 1.568 -6.076 6.666 1.00 77.69 105 GLY A N 1
ATOM 831 C CA . GLY A 1 105 ? 1.261 -5.019 7.642 1.00 77.69 105 GLY A CA 1
ATOM 832 C C . GLY A 1 105 ? 1.407 -5.390 9.120 1.00 77.69 105 GLY A C 1
ATOM 833 O O . GLY A 1 105 ? 1.296 -4.532 9.998 1.00 77.69 105 GLY A O 1
ATOM 834 N N . CYS A 1 106 ? 1.642 -6.658 9.429 1.00 76.69 106 CYS A N 1
ATOM 835 C CA . CYS A 1 106 ? 2.053 -7.134 10.734 1.00 76.69 106 CYS A CA 1
ATOM 836 C C . CYS A 1 106 ? 3.568 -6.952 10.905 1.00 76.69 106 CYS A C 1
ATOM 838 O O . CYS A 1 106 ? 4.296 -6.729 9.945 1.00 76.69 106 CYS A O 1
ATOM 840 N N . THR A 1 107 ? 4.084 -7.078 12.131 1.00 64.69 107 THR A N 1
ATOM 841 C CA . THR A 1 107 ? 5.522 -6.905 12.450 1.00 64.69 107 THR A CA 1
ATOM 842 C C . THR A 1 107 ? 6.453 -7.940 11.799 1.00 64.69 107 THR A C 1
ATOM 844 O O . THR A 1 107 ? 7.651 -7.990 12.101 1.00 64.69 107 THR A O 1
ATOM 847 N N . ALA A 1 108 ? 5.922 -8.782 10.913 1.00 53.59 108 ALA A N 1
ATOM 848 C CA . ALA A 1 108 ? 6.706 -9.645 10.064 1.00 53.59 108 ALA A CA 1
ATOM 849 C C . ALA A 1 108 ? 7.604 -8.817 9.138 1.00 53.59 108 ALA A C 1
ATOM 851 O O . ALA A 1 108 ? 7.255 -7.735 8.677 1.00 53.59 108 ALA A O 1
ATOM 852 N N . LYS A 1 109 ? 8.814 -9.321 8.892 1.00 51.91 109 LYS A N 1
ATOM 853 C CA . LYS A 1 109 ? 9.775 -8.647 8.016 1.00 51.91 109 LYS A CA 1
ATOM 854 C C . LYS A 1 109 ? 9.178 -8.497 6.619 1.00 51.91 109 LYS A C 1
ATOM 856 O O . LYS A 1 109 ? 8.756 -9.507 6.066 1.00 51.91 109 LYS A O 1
ATOM 861 N N . VAL A 1 110 ? 9.272 -7.280 6.077 1.00 54.22 110 VAL A N 1
ATOM 862 C CA . VAL A 1 110 ? 9.117 -6.910 4.659 1.00 54.22 110 VAL A CA 1
ATOM 863 C C . VAL A 1 110 ? 9.331 -8.125 3.755 1.00 54.22 110 VAL A C 1
ATOM 865 O O . VAL A 1 110 ? 10.452 -8.649 3.667 1.00 54.22 110 VAL A O 1
ATOM 868 N N . GLU A 1 111 ? 8.268 -8.594 3.100 1.00 56.84 111 GLU A N 1
ATOM 869 C CA . GLU A 1 111 ? 8.354 -9.681 2.131 1.00 56.84 111 GLU A CA 1
ATOM 870 C C . GLU A 1 111 ? 9.019 -9.145 0.859 1.00 56.84 111 GLU A C 1
ATOM 872 O O . GLU A 1 111 ? 8.386 -8.720 -0.094 1.00 56.84 111 GLU A O 1
ATOM 877 N N . LYS A 1 112 ? 10.355 -9.149 0.890 1.00 60.41 112 LYS A N 1
ATOM 878 C CA . LYS A 1 112 ? 11.265 -9.128 -0.260 1.00 60.41 112 LYS A CA 1
ATOM 879 C C . LYS A 1 112 ? 10.878 -8.134 -1.370 1.00 60.41 112 LYS A C 1
ATOM 881 O O . LYS A 1 112 ? 10.135 -8.466 -2.287 1.00 60.41 112 LYS A O 1
ATOM 886 N N . VAL A 1 113 ? 11.512 -6.961 -1.371 1.00 65.62 113 VAL A N 1
ATOM 887 C CA . VAL A 1 113 ? 11.518 -6.092 -2.560 1.00 65.62 113 VAL A CA 1
ATOM 888 C C . VAL A 1 113 ? 12.132 -6.874 -3.724 1.00 65.62 113 VAL A C 1
ATOM 890 O O . VAL A 1 113 ? 13.248 -7.390 -3.614 1.00 65.62 113 VAL A O 1
ATOM 893 N N . PHE A 1 114 ? 11.387 -7.030 -4.818 1.00 65.62 114 PHE A N 1
ATOM 894 C CA . PHE A 1 114 ? 11.857 -7.794 -5.970 1.00 65.62 114 PHE A CA 1
ATOM 895 C C . PHE A 1 114 ? 12.822 -6.947 -6.808 1.00 65.62 114 PHE A C 1
ATOM 897 O O . PHE A 1 114 ? 12.410 -6.032 -7.524 1.00 65.62 114 PHE A O 1
ATOM 904 N N . GLU A 1 115 ? 14.113 -7.286 -6.726 1.00 64.31 115 GLU A N 1
ATOM 905 C CA . GLU A 1 115 ? 15.166 -6.759 -7.600 1.00 64.31 115 GLU A CA 1
ATOM 906 C C . GLU A 1 115 ? 14.910 -7.124 -9.073 1.00 64.31 115 GLU A C 1
ATOM 908 O O . GLU A 1 115 ? 14.084 -7.975 -9.421 1.00 64.31 115 GLU A O 1
ATOM 913 N N . CYS A 1 116 ? 15.630 -6.463 -9.974 1.00 63.19 116 CYS A N 1
ATOM 914 C CA . CYS A 1 116 ? 15.373 -6.586 -11.397 1.00 63.19 116 CYS A CA 1
ATOM 915 C C . CYS A 1 116 ? 15.581 -7.974 -12.005 1.00 63.19 116 CYS A C 1
ATOM 917 O O . CYS A 1 116 ? 16.532 -8.691 -11.705 1.00 63.19 116 CYS A O 1
ATOM 919 N N . GLY A 1 117 ? 14.686 -8.301 -12.940 1.00 64.50 117 GLY A N 1
ATOM 920 C CA . GLY A 1 117 ? 14.592 -9.596 -13.599 1.00 64.50 117 GLY A CA 1
ATOM 921 C C . GLY A 1 117 ? 13.134 -9.950 -13.881 1.00 64.50 117 GLY A C 1
ATOM 922 O O . GLY A 1 117 ? 12.277 -9.072 -13.993 1.00 64.50 117 GLY A O 1
ATOM 923 N N . GLU A 1 118 ? 12.850 -11.244 -13.991 1.00 66.69 118 GLU A N 1
ATOM 924 C CA . GLU A 1 118 ? 11.482 -11.749 -14.094 1.00 66.69 118 GLU A CA 1
ATOM 925 C C . GLU A 1 118 ? 10.792 -11.598 -12.729 1.00 66.69 118 GLU A C 1
ATOM 927 O O . GLU A 1 118 ? 11.051 -12.359 -11.793 1.00 66.69 118 GLU A O 1
ATOM 932 N N . ARG A 1 119 ? 9.963 -10.558 -12.591 1.00 76.00 119 ARG A N 1
ATOM 933 C CA . ARG A 1 119 ? 9.161 -10.335 -11.384 1.00 76.00 119 ARG A CA 1
ATOM 934 C C . ARG A 1 119 ? 7.922 -11.231 -11.423 1.00 76.00 119 ARG A C 1
ATOM 936 O O . ARG A 1 119 ? 7.383 -11.474 -12.507 1.00 76.00 119 ARG A O 1
ATOM 943 N N . PRO A 1 120 ? 7.439 -11.714 -10.266 1.00 84.00 120 PRO A N 1
ATOM 944 C CA . PRO A 1 120 ? 6.178 -12.429 -10.236 1.00 84.00 120 PRO A CA 1
ATOM 945 C C . PRO A 1 120 ? 5.038 -11.510 -10.680 1.00 84.00 120 PRO A C 1
ATOM 947 O O . PRO A 1 120 ? 5.118 -10.279 -10.595 1.00 84.00 120 PRO A O 1
ATOM 950 N N . ALA A 1 121 ? 3.959 -12.131 -11.151 1.00 88.62 121 ALA A N 1
ATOM 951 C CA . ALA A 1 121 ? 2.733 -11.408 -11.437 1.00 88.62 121 ALA A CA 1
ATOM 952 C C . ALA A 1 121 ? 2.257 -10.671 -10.177 1.00 88.62 121 ALA A C 1
ATOM 954 O O . ALA A 1 121 ? 2.409 -11.171 -9.064 1.00 88.62 121 ALA A O 1
ATOM 955 N N . CYS A 1 122 ? 1.650 -9.503 -10.365 1.00 90.69 122 CYS A N 1
ATOM 956 C CA . CYS A 1 122 ? 1.011 -8.707 -9.325 1.00 90.69 122 CYS A CA 1
ATOM 957 C C . CYS A 1 122 ? -0.240 -9.432 -8.792 1.00 90.69 122 CYS A C 1
ATOM 959 O O . CYS A 1 122 ? -1.382 -9.089 -9.120 1.00 90.69 122 CYS A O 1
ATOM 961 N N . ALA A 1 123 ? -0.014 -10.483 -8.016 1.00 90.12 123 ALA A N 1
ATOM 962 C CA . ALA A 1 123 ? -1.006 -11.381 -7.461 1.00 90.12 123 ALA A CA 1
ATOM 963 C C . ALA A 1 123 ? -0.549 -11.827 -6.071 1.00 90.12 123 ALA A C 1
ATOM 965 O O . ALA A 1 123 ? 0.640 -12.033 -5.851 1.00 90.12 123 ALA A O 1
ATOM 966 N N . LEU A 1 124 ? -1.519 -11.978 -5.171 1.00 85.56 124 LEU A N 1
ATOM 967 C CA . LEU A 1 124 ? -1.293 -12.368 -3.786 1.00 85.56 124 LEU A CA 1
ATOM 968 C C . LEU A 1 124 ? -0.610 -13.740 -3.709 1.00 85.56 124 LEU A C 1
ATOM 970 O O . LEU A 1 124 ? -1.064 -14.694 -4.354 1.00 85.56 124 LEU A O 1
ATOM 974 N N . SER A 1 125 ? 0.437 -13.867 -2.896 1.00 84.88 125 SER A N 1
ATOM 975 C CA . SER A 1 125 ? 1.035 -15.169 -2.614 1.00 84.88 125 SER A CA 1
ATOM 976 C C . SER A 1 125 ? 0.090 -16.057 -1.790 1.00 84.88 125 SER A C 1
ATOM 978 O O . SER A 1 125 ? -0.687 -15.604 -0.952 1.00 84.88 125 SER A O 1
ATOM 980 N N . THR A 1 126 ? 0.169 -17.379 -1.973 1.00 73.88 126 THR A N 1
ATOM 981 C CA . THR A 1 126 ? -0.718 -18.343 -1.285 1.00 73.88 126 THR A CA 1
ATOM 982 C C . THR A 1 126 ? -0.572 -18.381 0.242 1.00 73.88 126 THR A C 1
ATOM 984 O O . THR A 1 126 ? -1.332 -19.088 0.902 1.00 73.88 126 THR A O 1
ATOM 987 N N . ASN A 1 127 ? 0.429 -17.705 0.813 1.00 74.56 127 ASN A N 1
ATOM 988 C CA . ASN A 1 127 ? 0.715 -17.738 2.247 1.00 74.56 127 ASN A CA 1
ATOM 989 C C . ASN A 1 127 ? 0.808 -16.348 2.890 1.00 74.56 127 ASN A C 1
ATOM 991 O O . ASN A 1 127 ? 1.154 -16.298 4.066 1.00 74.56 127 ASN A O 1
ATOM 995 N N . ALA A 1 128 ? 0.471 -15.268 2.183 1.00 75.81 128 ALA A N 1
ATOM 996 C CA . ALA A 1 128 ? 0.674 -13.900 2.665 1.00 75.81 128 ALA A CA 1
ATOM 997 C C . ALA A 1 128 ? 0.051 -13.642 4.055 1.00 75.81 128 ALA A C 1
ATOM 999 O O . ALA A 1 128 ? 0.699 -13.128 4.961 1.00 75.81 128 ALA A O 1
ATOM 1000 N N . PHE A 1 129 ? -1.174 -14.124 4.290 1.00 79.19 129 PHE A N 1
ATOM 1001 C CA . PHE A 1 129 ? -1.851 -13.982 5.588 1.00 79.19 129 PHE A CA 1
ATOM 1002 C C . PHE A 1 129 ? -1.321 -14.909 6.691 1.00 79.19 129 PHE A C 1
ATOM 1004 O O . PHE A 1 129 ? -1.553 -14.674 7.875 1.00 79.19 129 PHE A O 1
ATOM 1011 N N . LYS A 1 130 ? -0.579 -15.972 6.351 1.00 76.75 130 LYS A N 1
ATOM 1012 C CA . LYS A 1 130 ? -0.013 -16.885 7.362 1.00 76.75 130 LYS A CA 1
ATOM 1013 C C . LYS A 1 130 ? 1.164 -16.273 8.108 1.00 76.75 130 LYS A C 1
ATOM 1015 O O . LYS A 1 130 ? 1.547 -16.806 9.141 1.00 76.75 130 LYS A O 1
ATOM 1020 N N . VAL A 1 131 ? 1.744 -15.199 7.581 1.00 71.31 131 VAL A N 1
ATOM 1021 C CA . VAL A 1 131 ? 2.932 -14.559 8.150 1.00 71.31 131 VAL A CA 1
ATOM 1022 C C . VAL A 1 131 ? 2.593 -13.773 9.427 1.00 71.31 131 VAL A C 1
ATOM 1024 O O . VAL A 1 131 ? 3.457 -13.584 10.279 1.00 71.31 131 VAL A O 1
ATOM 1027 N N . CYS A 1 132 ? 1.328 -13.384 9.600 1.00 67.56 132 CYS A N 1
ATOM 1028 C CA . CYS A 1 132 ? 0.855 -12.605 10.745 1.00 67.56 132 CYS A CA 1
ATOM 1029 C C . CYS A 1 132 ? 0.338 -13.445 11.930 1.00 67.56 132 CYS A C 1
ATOM 1031 O O . CYS A 1 132 ? -0.232 -12.875 12.858 1.00 67.56 132 CYS A O 1
ATOM 1033 N N . ASN A 1 133 ? 0.548 -14.772 11.914 1.00 61.16 133 ASN A N 1
ATOM 1034 C CA . ASN A 1 133 ? 0.057 -15.728 12.921 1.00 61.16 133 ASN A CA 1
ATOM 1035 C C . ASN A 1 133 ? 1.169 -16.361 13.769 1.00 61.16 133 ASN A C 1
ATOM 1037 O O . ASN A 1 133 ? 2.179 -16.821 13.187 1.00 61.16 133 ASN A O 1
#

pLDDT: mean 79.63, std 16.08, range [45.22, 97.5]